Protein AF-A0A7Y7QLI0-F1 (afdb_monomer)

Structure (mmCIF, N/CA/C/O backbone):
data_AF-A0A7Y7QLI0-F1
#
_entry.id   AF-A0A7Y7QLI0-F1
#
loop_
_atom_site.group_PDB
_atom_site.id
_atom_site.type_symbol
_atom_site.label_atom_id
_atom_site.label_alt_id
_atom_site.label_comp_id
_atom_site.label_asym_id
_atom_site.label_entity_id
_atom_site.label_seq_id
_atom_site.pdbx_PDB_ins_code
_atom_site.Cartn_x
_atom_site.Cartn_y
_atom_site.Cartn_z
_atom_site.occupancy
_atom_site.B_iso_or_equiv
_atom_site.auth_seq_id
_atom_site.auth_comp_id
_atom_site.auth_asym_id
_atom_site.auth_atom_id
_atom_site.pdbx_PDB_model_num
ATOM 1 N N . MET A 1 1 ? 31.060 -2.139 -57.771 1.00 74.38 1 MET A N 1
ATOM 2 C CA . MET A 1 1 ? 31.605 -1.346 -56.642 1.00 74.38 1 MET A CA 1
ATOM 3 C C . MET A 1 1 ? 30.516 -0.550 -55.923 1.00 74.38 1 MET A C 1
ATOM 5 O O . MET A 1 1 ? 30.403 -0.702 -54.719 1.00 74.38 1 MET A O 1
ATOM 9 N N . LYS A 1 2 ? 29.666 0.209 -56.636 1.00 85.62 2 LYS A N 1
ATOM 10 C CA . LYS A 1 2 ? 28.551 0.977 -56.038 1.00 85.62 2 LYS A CA 1
ATOM 11 C C . LYS A 1 2 ? 27.530 0.130 -55.255 1.00 85.62 2 LYS A C 1
ATOM 13 O O . LYS A 1 2 ? 27.150 0.533 -54.166 1.00 85.62 2 LYS A O 1
ATOM 18 N N . GLU A 1 3 ? 27.148 -1.046 -55.757 1.00 90.31 3 GLU A N 1
ATOM 19 C CA . GLU A 1 3 ? 26.200 -1.935 -55.052 1.00 90.31 3 GLU A CA 1
ATOM 20 C C . GLU A 1 3 ? 26.761 -2.466 -53.722 1.00 90.31 3 GLU A C 1
ATOM 22 O O . GLU A 1 3 ? 26.103 -2.356 -52.696 1.00 90.31 3 GLU A O 1
ATOM 27 N N . LYS A 1 4 ? 28.042 -2.867 -53.686 1.00 88.12 4 LYS A N 1
ATOM 28 C CA . LYS A 1 4 ? 28.709 -3.283 -52.436 1.00 88.12 4 LYS A CA 1
ATOM 29 C C . LYS A 1 4 ? 28.721 -2.182 -51.365 1.00 88.12 4 LYS A C 1
ATOM 31 O O . LYS A 1 4 ? 28.641 -2.485 -50.183 1.00 88.12 4 LYS A O 1
ATOM 36 N N . ILE A 1 5 ? 28.825 -0.911 -51.763 1.00 90.00 5 ILE A N 1
ATOM 37 C CA . ILE A 1 5 ? 28.802 0.224 -50.826 1.00 90.00 5 ILE A CA 1
ATOM 38 C C . ILE A 1 5 ? 27.395 0.418 -50.238 1.00 90.00 5 ILE A C 1
ATOM 40 O O . ILE A 1 5 ? 27.273 0.698 -49.049 1.00 90.00 5 ILE A O 1
ATOM 44 N N . LYS A 1 6 ? 26.332 0.235 -51.035 1.00 90.75 6 LYS A N 1
ATOM 45 C CA . LYS A 1 6 ? 24.944 0.341 -50.552 1.00 90.75 6 LYS A CA 1
ATOM 46 C C . LYS A 1 6 ? 24.612 -0.725 -49.510 1.00 90.75 6 LYS A C 1
ATOM 48 O O . LYS A 1 6 ? 23.999 -0.395 -48.498 1.00 90.75 6 LYS A O 1
ATOM 53 N N . ASP A 1 7 ? 25.044 -1.964 -49.735 1.00 92.81 7 ASP A N 1
ATOM 54 C CA . ASP A 1 7 ? 24.805 -3.066 -48.796 1.00 92.81 7 ASP A CA 1
ATOM 55 C C . ASP A 1 7 ? 25.491 -2.809 -47.447 1.00 92.81 7 ASP A C 1
ATOM 57 O O . ASP A 1 7 ? 24.857 -2.918 -46.399 1.00 92.81 7 ASP A O 1
ATOM 61 N N . ILE A 1 8 ? 26.744 -2.335 -47.472 1.00 91.12 8 ILE A N 1
ATOM 62 C CA . ILE A 1 8 ? 27.485 -1.948 -46.260 1.00 91.12 8 ILE A CA 1
ATOM 63 C C . ILE A 1 8 ? 26.750 -0.838 -45.495 1.00 91.12 8 ILE A C 1
ATOM 65 O O . ILE A 1 8 ? 26.608 -0.918 -44.276 1.00 91.12 8 ILE A O 1
ATOM 69 N N . ILE A 1 9 ? 26.248 0.190 -46.190 1.00 90.25 9 ILE A N 1
ATOM 70 C CA . ILE A 1 9 ? 25.497 1.285 -45.555 1.00 90.25 9 ILE A CA 1
ATOM 71 C C . ILE A 1 9 ? 24.207 0.761 -44.906 1.00 90.25 9 ILE A C 1
ATOM 73 O O . ILE A 1 9 ? 23.898 1.135 -43.775 1.00 90.25 9 ILE A O 1
ATOM 77 N N . LYS A 1 10 ? 23.469 -0.126 -45.584 1.00 91.38 10 LYS A N 1
ATOM 78 C CA . LYS A 1 10 ? 22.225 -0.711 -45.064 1.00 91.38 10 LYS A CA 1
ATOM 79 C C . LYS A 1 10 ? 22.467 -1.539 -43.801 1.00 91.38 10 LYS A C 1
ATOM 81 O O . LYS A 1 10 ? 21.702 -1.426 -42.842 1.00 91.38 10 LYS A O 1
ATOM 86 N N . ASP A 1 11 ? 23.542 -2.320 -43.777 1.00 91.69 11 ASP A N 1
ATOM 87 C CA . ASP A 1 11 ? 23.924 -3.106 -42.604 1.00 91.69 11 ASP A CA 1
ATOM 88 C C . ASP A 1 11 ? 24.361 -2.218 -41.434 1.00 91.69 11 ASP A C 1
ATOM 90 O O . ASP A 1 11 ? 23.988 -2.490 -40.290 1.00 91.69 11 ASP A O 1
ATOM 94 N N . ILE A 1 12 ? 25.087 -1.126 -41.701 1.00 89.75 12 ILE A N 1
ATOM 95 C CA . ILE A 1 12 ? 25.462 -0.142 -40.674 1.00 89.75 12 ILE A CA 1
ATOM 96 C C . ILE A 1 12 ? 24.214 0.509 -40.067 1.00 89.75 12 ILE A C 1
ATOM 98 O O . ILE A 1 12 ? 24.097 0.550 -38.842 1.00 89.75 12 ILE A O 1
ATOM 102 N N . ILE A 1 13 ? 23.264 0.965 -40.891 1.00 88.75 13 ILE A N 1
ATOM 103 C CA . ILE A 1 13 ? 22.007 1.573 -40.419 1.00 88.75 13 ILE A CA 1
ATOM 104 C C . ILE A 1 13 ? 21.235 0.581 -39.545 1.00 88.75 13 ILE A C 1
ATOM 106 O O . ILE A 1 13 ? 20.900 0.897 -38.407 1.00 88.75 13 ILE A O 1
ATOM 110 N N . LYS A 1 14 ? 21.063 -0.662 -40.010 1.00 90.62 14 LYS A N 1
ATOM 111 C CA . LYS A 1 14 ? 20.384 -1.713 -39.241 1.00 90.62 14 LYS A CA 1
ATOM 112 C C . LYS A 1 14 ? 21.065 -1.984 -37.895 1.00 90.62 14 LYS A C 1
ATOM 114 O O . LYS A 1 14 ? 20.389 -2.202 -36.890 1.00 90.62 14 LYS A O 1
ATOM 119 N N . GLN A 1 15 ? 22.399 -1.982 -37.846 1.00 88.50 15 GLN A N 1
ATOM 120 C CA . GLN A 1 15 ? 23.136 -2.148 -36.590 1.00 88.50 15 GLN A CA 1
ATOM 121 C C . GLN A 1 15 ? 22.961 -0.957 -35.640 1.00 88.50 15 GLN A C 1
ATOM 123 O O . GLN A 1 15 ? 22.860 -1.166 -34.428 1.00 88.50 15 GLN A O 1
ATOM 128 N N . ILE A 1 16 ? 22.924 0.272 -36.166 1.00 87.12 16 ILE A N 1
ATOM 129 C CA . ILE A 1 16 ? 22.638 1.480 -35.383 1.00 87.12 16 ILE A CA 1
ATOM 130 C C . ILE A 1 16 ? 21.222 1.397 -34.808 1.00 87.12 16 ILE A C 1
ATOM 132 O O . ILE A 1 16 ? 21.069 1.538 -33.596 1.00 87.12 16 ILE A O 1
ATOM 136 N N . ASP A 1 17 ? 20.222 1.058 -35.623 1.00 87.94 17 ASP A N 1
ATOM 137 C CA . ASP A 1 17 ? 18.825 0.930 -35.193 1.00 87.94 17 ASP A CA 1
ATOM 138 C C . ASP A 1 17 ? 18.664 -0.098 -34.065 1.00 87.94 17 ASP A C 1
ATOM 140 O O . ASP A 1 17 ? 18.026 0.177 -33.048 1.00 87.94 17 ASP A O 1
ATOM 144 N N . ILE A 1 18 ? 19.316 -1.262 -34.178 1.00 91.44 18 ILE A N 1
ATOM 145 C CA . ILE A 1 18 ? 19.302 -2.291 -33.125 1.00 91.44 18 ILE A CA 1
ATOM 146 C C . ILE A 1 18 ? 19.940 -1.773 -31.829 1.00 91.44 18 ILE A C 1
ATOM 148 O O . ILE A 1 18 ? 19.439 -2.062 -30.740 1.00 91.44 18 ILE A O 1
ATOM 152 N N . LYS A 1 19 ? 21.050 -1.027 -31.909 1.00 91.25 19 LYS A N 1
ATOM 153 C CA . LYS A 1 19 ? 21.708 -0.456 -30.721 1.00 91.25 19 LYS A CA 1
ATOM 154 C C . LYS A 1 19 ? 20.836 0.608 -30.059 1.00 91.25 19 LYS A C 1
ATOM 156 O O . LYS A 1 19 ? 20.673 0.563 -28.842 1.00 91.25 19 LYS A O 1
ATOM 161 N N . VAL A 1 20 ? 20.250 1.511 -30.844 1.00 90.88 20 VAL A N 1
ATOM 162 C CA . VAL A 1 20 ? 19.329 2.547 -30.353 1.00 90.88 20 VAL A CA 1
ATOM 163 C C . VAL A 1 20 ? 18.118 1.902 -29.681 1.00 90.88 20 VAL A C 1
ATOM 165 O O . VAL A 1 20 ? 17.784 2.265 -28.555 1.00 90.88 20 VAL A O 1
ATOM 168 N N . PHE A 1 21 ? 17.526 0.877 -30.301 1.00 92.69 21 PHE A N 1
ATOM 169 C CA . PHE A 1 21 ? 16.418 0.125 -29.715 1.00 92.69 21 PHE A CA 1
ATOM 170 C C . PHE A 1 21 ? 16.803 -0.545 -28.389 1.00 92.69 21 PHE A C 1
ATOM 172 O O . PHE A 1 21 ? 16.078 -0.420 -27.405 1.00 92.69 21 PHE A O 1
ATOM 179 N N . LYS A 1 22 ? 17.966 -1.210 -28.322 1.00 92.31 22 LYS A N 1
ATOM 180 C CA . LYS A 1 22 ? 18.462 -1.832 -27.080 1.00 92.31 22 LYS A CA 1
ATOM 181 C C . LYS A 1 22 ? 18.659 -0.811 -25.960 1.00 92.31 22 LYS A C 1
ATOM 183 O O . LYS A 1 22 ? 18.270 -1.080 -24.829 1.00 92.31 22 LYS A O 1
ATOM 188 N N . ILE A 1 23 ? 19.240 0.348 -26.267 1.00 93.56 23 ILE A N 1
ATOM 189 C CA . ILE A 1 23 ? 19.440 1.427 -25.291 1.00 93.56 23 ILE A CA 1
ATOM 190 C C . ILE A 1 23 ? 18.085 1.959 -24.804 1.00 93.56 23 ILE A C 1
ATOM 192 O O . ILE A 1 23 ? 17.878 2.080 -23.598 1.00 93.56 23 ILE A O 1
ATOM 196 N N . GLY A 1 24 ? 17.142 2.207 -25.719 1.00 92.69 24 GLY A N 1
ATOM 197 C CA . GLY A 1 24 ? 15.778 2.617 -25.379 1.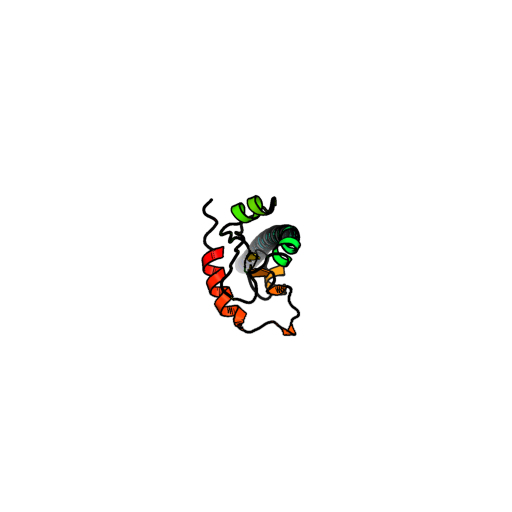00 92.69 24 GLY A CA 1
ATOM 198 C C . GLY A 1 24 ? 15.071 1.608 -24.471 1.00 92.69 24 GLY A C 1
ATOM 199 O O . GLY A 1 24 ? 14.513 1.982 -23.441 1.00 92.69 24 GLY A O 1
ATOM 200 N N . PHE A 1 25 ? 15.164 0.319 -24.799 1.00 94.31 25 PHE A N 1
ATOM 201 C CA . PHE A 1 25 ? 14.595 -0.760 -23.995 1.00 94.31 25 PHE A CA 1
ATOM 202 C C . PHE A 1 25 ? 15.201 -0.828 -22.586 1.00 94.31 25 PHE A C 1
ATOM 204 O O . PHE A 1 25 ? 14.464 -0.919 -21.608 1.00 94.31 25 PHE A O 1
ATOM 211 N N . LEU A 1 26 ? 16.530 -0.735 -22.460 1.00 95.19 26 LEU A N 1
ATOM 212 C CA . LEU A 1 26 ? 17.205 -0.743 -21.158 1.00 95.19 26 LEU A CA 1
ATOM 213 C C . LEU A 1 26 ? 16.816 0.463 -20.295 1.00 95.19 26 LEU A C 1
ATOM 215 O O . LEU A 1 26 ? 16.620 0.303 -19.092 1.00 95.19 26 LEU A O 1
ATOM 219 N N . MET A 1 27 ? 16.659 1.649 -20.892 1.00 94.69 27 MET A N 1
ATOM 220 C CA . MET A 1 27 ? 16.173 2.829 -20.170 1.00 94.69 27 MET A CA 1
ATOM 221 C C . MET A 1 27 ? 14.745 2.629 -19.650 1.00 94.69 27 MET A C 1
ATOM 223 O O . MET A 1 27 ? 14.482 2.895 -18.478 1.00 94.69 27 MET A O 1
ATOM 227 N N . LEU A 1 28 ? 13.836 2.112 -20.484 1.00 94.12 28 LEU A N 1
ATOM 228 C CA . LEU A 1 28 ? 12.462 1.806 -20.071 1.00 94.12 28 LEU A CA 1
ATOM 229 C C . LEU A 1 28 ? 12.420 0.764 -18.948 1.00 94.12 28 LEU A C 1
ATOM 231 O O . LEU A 1 28 ? 11.694 0.943 -17.971 1.00 94.12 28 LEU A O 1
ATOM 235 N N . LEU A 1 29 ? 13.234 -0.289 -19.053 1.00 94.12 29 LEU A N 1
ATOM 236 C CA . LEU A 1 29 ? 13.358 -1.306 -18.012 1.00 94.12 29 LEU A CA 1
ATOM 237 C C . LEU A 1 29 ? 13.899 -0.711 -16.703 1.00 94.12 29 LEU A C 1
ATOM 239 O O . LEU A 1 29 ? 13.373 -1.007 -15.634 1.00 94.12 29 LEU A O 1
ATOM 243 N N . GLY A 1 30 ? 14.906 0.162 -16.776 1.00 92.75 30 GLY A N 1
ATOM 244 C CA . GLY A 1 30 ? 15.445 0.865 -15.610 1.00 92.75 30 GLY A CA 1
ATOM 245 C C . GLY A 1 30 ? 14.398 1.739 -14.917 1.00 92.75 30 GLY A C 1
ATOM 246 O O . GLY A 1 30 ? 14.243 1.665 -13.699 1.00 92.75 30 GLY A O 1
ATOM 247 N N . LEU A 1 31 ? 13.621 2.510 -15.685 1.00 94.56 31 LEU A N 1
ATOM 248 C CA . LEU A 1 31 ? 12.508 3.306 -15.154 1.00 94.56 31 LEU A CA 1
ATOM 249 C C . LEU A 1 31 ? 11.434 2.430 -14.500 1.00 94.56 31 LEU A C 1
ATOM 251 O O . LEU A 1 31 ? 10.915 2.783 -13.441 1.00 94.56 31 LEU A O 1
ATOM 255 N N . PHE A 1 32 ? 11.123 1.279 -15.099 1.00 94.12 32 PHE A N 1
ATOM 256 C CA . PHE A 1 32 ? 10.184 0.315 -14.532 1.00 94.12 32 PHE A CA 1
ATOM 257 C C . PHE A 1 32 ? 10.679 -0.241 -13.190 1.00 94.12 32 PHE A C 1
ATOM 259 O O . PHE A 1 32 ? 9.933 -0.214 -12.214 1.00 94.12 32 PHE A O 1
ATOM 266 N N . ILE A 1 33 ? 11.946 -0.664 -13.106 1.00 93.50 33 ILE A N 1
ATOM 267 C CA . ILE A 1 33 ? 12.553 -1.167 -11.862 1.00 93.50 33 ILE A CA 1
ATOM 268 C C . ILE A 1 33 ? 12.552 -0.088 -10.775 1.00 93.50 33 ILE A C 1
ATOM 270 O O . ILE A 1 33 ? 12.220 -0.378 -9.626 1.00 93.50 33 ILE A O 1
ATOM 274 N N . LEU A 1 34 ? 12.890 1.160 -11.116 1.00 93.75 34 LEU A N 1
ATOM 275 C CA . LEU A 1 34 ? 12.870 2.274 -10.164 1.00 93.75 34 LEU A CA 1
ATOM 276 C C . LEU A 1 34 ? 11.456 2.552 -9.644 1.00 93.75 34 LEU A C 1
ATOM 278 O O . LEU A 1 34 ? 11.266 2.720 -8.438 1.00 93.75 34 LEU A O 1
ATOM 282 N N . ARG A 1 35 ? 10.460 2.560 -10.538 1.00 93.12 35 ARG A N 1
ATOM 283 C CA . ARG A 1 35 ? 9.050 2.729 -10.171 1.00 93.12 35 ARG A CA 1
ATOM 284 C C . ARG A 1 35 ? 8.588 1.621 -9.228 1.00 93.12 35 ARG A C 1
ATOM 286 O O . ARG A 1 35 ? 7.986 1.925 -8.203 1.00 93.12 35 ARG A O 1
ATOM 293 N N . GLU A 1 36 ? 8.893 0.370 -9.555 1.00 95.25 36 GLU A N 1
ATOM 294 C CA . GLU A 1 36 ? 8.530 -0.780 -8.727 1.00 95.25 36 GLU A CA 1
ATOM 295 C C . GLU A 1 36 ? 9.222 -0.734 -7.359 1.00 95.25 36 GLU A C 1
ATOM 297 O O . GLU A 1 36 ? 8.574 -0.909 -6.332 1.00 95.25 36 GLU A O 1
ATOM 302 N N . SER A 1 37 ? 10.517 -0.406 -7.320 1.00 94.31 37 SER A N 1
ATOM 303 C CA . SER A 1 37 ? 11.271 -0.273 -6.065 1.00 94.31 37 SER A CA 1
ATOM 304 C C . SER A 1 37 ? 10.658 0.785 -5.142 1.00 94.31 37 SER A C 1
ATOM 306 O O . SER A 1 37 ? 10.551 0.57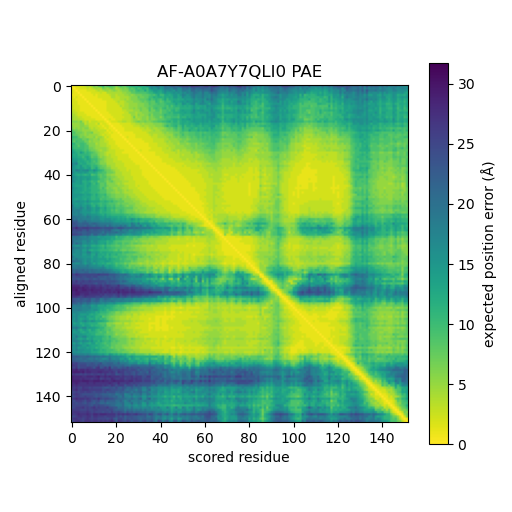5 -3.933 1.00 94.31 37 SER A O 1
ATOM 308 N N . TYR A 1 38 ? 10.218 1.913 -5.708 1.00 93.81 38 TYR A N 1
ATOM 309 C CA . TYR A 1 38 ? 9.532 2.954 -4.948 1.00 93.81 38 TYR A CA 1
ATOM 310 C C . TYR A 1 38 ? 8.137 2.511 -4.483 1.00 93.81 38 TYR A C 1
ATOM 312 O O . TYR A 1 38 ? 7.766 2.787 -3.344 1.00 93.81 38 TYR A O 1
ATOM 320 N N . GLY A 1 39 ? 7.396 1.771 -5.314 1.00 92.81 39 GLY A N 1
ATOM 321 C CA . GLY A 1 39 ? 6.128 1.146 -4.926 1.00 92.81 39 GLY A CA 1
ATOM 322 C C . GLY A 1 39 ? 6.290 0.200 -3.735 1.00 92.81 39 GLY A C 1
ATOM 323 O O . GLY A 1 39 ? 5.559 0.310 -2.755 1.00 92.81 39 GLY A O 1
ATOM 324 N N . ILE A 1 40 ? 7.311 -0.664 -3.761 1.00 94.69 40 ILE A N 1
ATOM 325 C CA . ILE A 1 40 ? 7.614 -1.597 -2.663 1.00 94.69 40 ILE A CA 1
ATOM 326 C C . ILE A 1 40 ? 7.921 -0.836 -1.370 1.00 94.69 40 ILE A C 1
ATOM 328 O O . ILE A 1 40 ? 7.494 -1.255 -0.296 1.00 94.69 40 ILE A O 1
ATOM 332 N N . TYR A 1 41 ? 8.664 0.270 -1.455 1.00 94.31 41 TYR A N 1
ATOM 333 C CA . TYR A 1 41 ? 8.950 1.118 -0.297 1.00 94.31 41 TYR A CA 1
ATOM 334 C C . TYR A 1 41 ? 7.668 1.695 0.323 1.00 94.31 41 TYR A C 1
ATOM 336 O O . TYR A 1 41 ? 7.495 1.623 1.539 1.00 94.31 41 TYR A O 1
ATOM 344 N N . ILE A 1 42 ? 6.758 2.217 -0.506 1.00 91.38 42 ILE A N 1
ATOM 345 C CA . ILE A 1 42 ? 5.471 2.757 -0.048 1.00 91.38 42 ILE A CA 1
ATOM 346 C C . ILE A 1 42 ? 4.635 1.666 0.628 1.00 91.38 42 ILE A C 1
ATOM 348 O O . ILE A 1 42 ? 4.123 1.876 1.725 1.00 91.38 42 ILE A O 1
ATOM 352 N N . ASP A 1 43 ? 4.535 0.488 0.013 1.00 92.12 43 ASP A N 1
ATOM 353 C CA . ASP A 1 43 ? 3.734 -0.611 0.556 1.00 92.12 43 ASP A CA 1
ATOM 354 C C . ASP A 1 43 ? 4.290 -1.117 1.889 1.00 92.12 43 ASP A C 1
ATOM 356 O O . ASP A 1 43 ? 3.529 -1.277 2.841 1.00 92.12 43 ASP A O 1
ATOM 360 N N . LYS A 1 44 ? 5.615 -1.293 2.003 1.00 93.75 44 LYS A N 1
ATOM 361 C CA . LYS A 1 44 ? 6.268 -1.652 3.275 1.00 93.75 44 LYS A CA 1
ATOM 362 C C . LYS A 1 44 ? 5.938 -0.655 4.378 1.00 93.75 44 LYS A C 1
ATOM 364 O O . LYS A 1 44 ? 5.565 -1.059 5.473 1.00 93.75 44 LYS A O 1
ATOM 369 N N . TYR A 1 45 ? 6.019 0.636 4.074 1.00 93.19 45 TYR A N 1
ATOM 370 C CA . TYR A 1 45 ? 5.676 1.678 5.030 1.00 93.19 45 TYR A CA 1
ATOM 371 C C . TYR A 1 45 ? 4.197 1.630 5.453 1.00 93.19 45 TYR A C 1
ATOM 373 O O . TYR A 1 45 ? 3.886 1.803 6.633 1.00 93.19 45 TYR A O 1
ATOM 381 N N . ASN A 1 46 ? 3.280 1.369 4.515 1.00 89.69 46 ASN A N 1
ATOM 382 C CA . ASN A 1 46 ? 1.856 1.221 4.825 1.00 89.69 46 ASN A CA 1
ATOM 383 C C . ASN A 1 46 ? 1.603 0.003 5.729 1.00 89.69 46 ASN A C 1
ATOM 385 O O . ASN A 1 46 ? 0.822 0.098 6.677 1.00 89.69 46 ASN A O 1
ATOM 389 N N . PHE A 1 47 ? 2.306 -1.112 5.501 1.00 91.69 47 PHE A N 1
ATOM 390 C CA . PHE A 1 47 ? 2.272 -2.265 6.405 1.00 91.69 47 PHE A CA 1
ATOM 391 C C . PHE A 1 47 ? 2.817 -1.920 7.798 1.00 91.69 47 PHE A C 1
ATOM 393 O O . PHE A 1 47 ? 2.182 -2.255 8.791 1.00 91.69 47 PHE A O 1
ATOM 400 N N . GLU A 1 48 ? 3.925 -1.182 7.904 1.00 92.7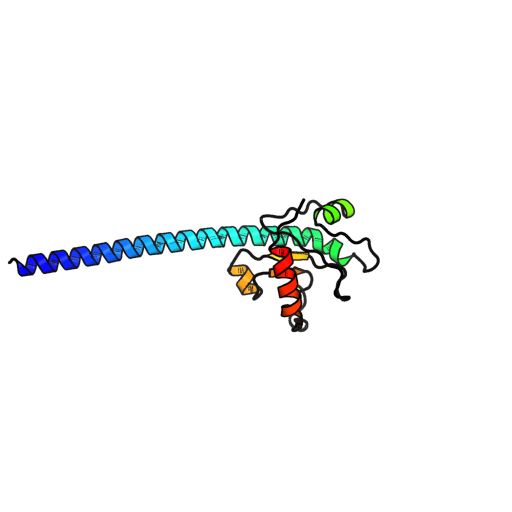5 48 GLU A N 1
ATOM 401 C CA . GLU A 1 48 ? 4.447 -0.721 9.201 1.00 92.75 48 GLU A CA 1
ATOM 402 C C . GLU A 1 48 ? 3.450 0.167 9.961 1.00 92.75 48 GLU A C 1
ATOM 404 O O . GLU A 1 48 ? 3.362 0.102 11.187 1.00 92.75 48 GLU A O 1
ATOM 409 N N . GLN A 1 49 ? 2.690 1.010 9.257 1.00 90.94 49 GLN A N 1
ATOM 410 C CA . GLN A 1 49 ? 1.627 1.800 9.878 1.00 90.94 49 GLN A CA 1
ATOM 411 C C . GLN A 1 49 ? 0.456 0.934 10.343 1.00 90.94 49 GLN A C 1
ATOM 413 O O . GLN A 1 49 ? -0.075 1.162 11.430 1.00 90.94 49 GLN A O 1
ATOM 418 N N . LEU A 1 50 ? 0.071 -0.060 9.542 1.00 89.31 50 LEU A N 1
ATOM 419 C CA . LEU A 1 50 ? -0.958 -1.022 9.910 1.00 89.31 50 LEU A CA 1
ATOM 420 C C . LEU A 1 50 ? -0.576 -1.787 11.183 1.00 89.31 50 LEU A C 1
ATOM 422 O O . LEU A 1 50 ? -1.421 -1.924 12.060 1.00 89.31 50 LEU A O 1
ATOM 426 N N . GLU A 1 51 ? 0.672 -2.237 11.327 1.00 92.00 51 GLU A N 1
ATOM 427 C CA . GLU A 1 51 ? 1.120 -2.952 12.534 1.00 92.00 51 GLU A CA 1
ATOM 428 C C . GLU A 1 51 ? 0.936 -2.124 13.817 1.00 92.00 51 GLU A C 1
ATOM 430 O O . GLU A 1 51 ? 0.645 -2.678 14.874 1.00 92.00 51 GLU A O 1
ATOM 435 N N . LYS A 1 52 ? 1.015 -0.789 13.736 1.00 90.50 52 LYS A N 1
ATOM 436 C CA . LYS A 1 52 ? 0.690 0.097 14.871 1.00 90.50 52 LYS A CA 1
ATOM 437 C C . LYS A 1 52 ? -0.810 0.142 15.160 1.00 90.50 52 LYS A C 1
ATOM 439 O O . LYS A 1 52 ? -1.210 0.262 16.313 1.00 90.50 52 LYS A O 1
ATOM 444 N N . ALA A 1 53 ? -1.635 0.072 14.117 1.00 88.19 53 ALA A N 1
ATOM 445 C CA . ALA A 1 53 ? -3.088 0.130 14.227 1.00 88.19 53 ALA A CA 1
ATOM 446 C C . ALA A 1 53 ? -3.700 -1.193 14.709 1.00 88.19 53 ALA A C 1
ATOM 448 O O . ALA A 1 53 ? -4.691 -1.168 15.436 1.00 88.19 53 ALA A O 1
ATOM 44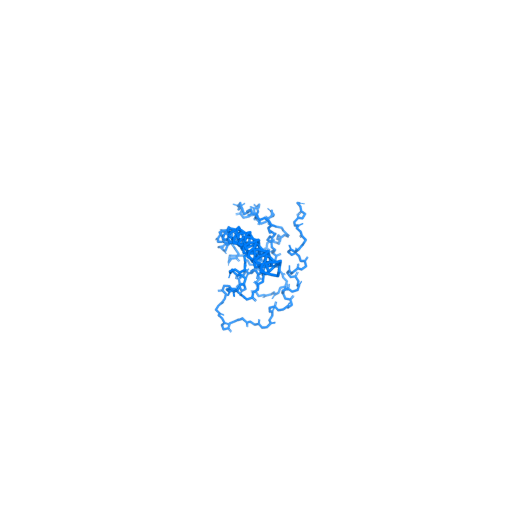9 N N . LYS A 1 54 ? -3.125 -2.339 14.315 1.00 89.25 54 LYS A N 1
ATOM 450 C CA . LYS A 1 54 ? -3.677 -3.684 14.553 1.00 89.25 54 LYS A CA 1
ATOM 451 C C . LYS A 1 54 ? -4.128 -3.929 15.998 1.00 89.25 54 LYS A C 1
ATOM 453 O O . LYS A 1 54 ? -5.305 -4.241 16.166 1.00 89.25 54 LYS A O 1
ATOM 458 N N . PRO A 1 55 ? -3.293 -3.714 17.038 1.00 90.50 55 PRO A N 1
ATOM 459 C CA . PRO A 1 55 ? -3.700 -3.997 18.415 1.00 90.50 55 PRO A CA 1
ATOM 460 C C . PRO A 1 55 ? -4.919 -3.182 18.854 1.00 90.50 55 PRO A C 1
ATOM 462 O O . PRO A 1 55 ? -5.728 -3.652 19.641 1.00 90.50 55 PRO A O 1
ATOM 465 N N . ILE A 1 56 ? -5.071 -1.964 18.331 1.00 88.81 56 ILE A N 1
ATOM 466 C CA . ILE A 1 56 ? -6.205 -1.092 18.642 1.00 88.81 56 ILE A CA 1
ATOM 467 C C . ILE A 1 56 ? -7.445 -1.606 17.919 1.00 88.81 56 ILE A C 1
ATOM 469 O O . ILE A 1 56 ? -8.472 -1.825 18.551 1.00 88.81 56 ILE A O 1
ATOM 473 N N . LEU A 1 57 ? -7.334 -1.868 16.614 1.00 84.38 57 LEU A N 1
ATOM 474 C CA . LEU A 1 57 ? -8.431 -2.381 15.788 1.00 84.38 57 LEU A CA 1
ATOM 475 C C . LEU A 1 57 ? -9.008 -3.699 16.324 1.00 84.38 57 LEU A C 1
ATOM 477 O O . LEU A 1 57 ? -10.207 -3.923 16.202 1.00 84.38 57 LEU A O 1
ATOM 481 N N . GLU A 1 58 ? -8.177 -4.541 16.942 1.00 85.06 58 GLU A N 1
ATOM 482 C CA . GLU A 1 58 ? -8.591 -5.793 17.589 1.00 85.06 58 GLU A CA 1
ATOM 483 C C . GLU A 1 58 ? -9.347 -5.580 18.910 1.00 85.06 58 GLU A C 1
ATOM 485 O O . GLU A 1 58 ? -10.136 -6.434 19.310 1.00 85.06 58 GLU A O 1
ATOM 490 N N . THR A 1 59 ? -9.118 -4.453 19.590 1.00 8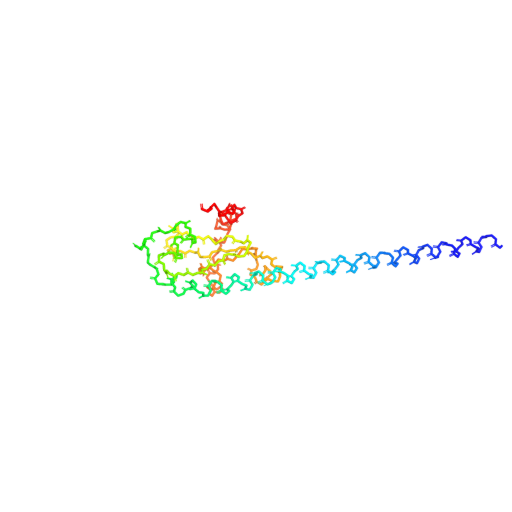5.25 59 THR A N 1
ATOM 491 C CA . THR A 1 59 ? -9.786 -4.118 20.861 1.00 85.25 59 THR A CA 1
ATOM 492 C C . THR A 1 59 ? -11.094 -3.363 20.685 1.00 85.25 59 THR A C 1
ATOM 494 O O . THR A 1 59 ? -11.912 -3.366 21.605 1.00 85.25 59 THR A O 1
ATOM 497 N N . ILE A 1 60 ? -11.288 -2.731 19.525 1.00 81.56 60 ILE A N 1
ATOM 498 C CA . ILE A 1 60 ? -12.467 -1.917 19.266 1.00 81.56 60 ILE A CA 1
ATOM 499 C C . ILE A 1 60 ? -13.709 -2.804 19.141 1.00 81.56 60 ILE A C 1
ATOM 501 O O . ILE A 1 60 ? -13.719 -3.804 18.421 1.00 81.56 60 ILE A O 1
ATOM 505 N N . ARG A 1 61 ? -14.777 -2.403 19.824 1.00 78.19 61 ARG A N 1
ATOM 506 C CA . ARG A 1 61 ? -16.097 -3.033 19.798 1.00 78.19 61 ARG A CA 1
ATOM 507 C C . ARG A 1 61 ? -17.057 -2.260 18.904 1.00 78.19 61 ARG A C 1
ATOM 509 O O . ARG A 1 61 ? -16.829 -1.106 18.556 1.00 78.19 61 ARG A O 1
ATOM 516 N N . GLU A 1 62 ? -18.165 -2.898 18.539 1.00 71.69 62 GLU A N 1
ATOM 517 C CA . GLU A 1 62 ? -19.208 -2.257 17.726 1.00 71.69 62 GLU A CA 1
ATOM 518 C C . GLU A 1 62 ? -19.857 -1.052 18.428 1.00 71.69 62 GLU A C 1
ATOM 520 O O . GLU A 1 62 ? -20.314 -0.128 17.755 1.00 71.69 62 GLU A O 1
ATOM 525 N N . GLU A 1 63 ? -19.868 -1.059 19.765 1.00 73.69 63 GLU A N 1
ATOM 526 C CA . GLU A 1 63 ? -20.390 0.013 20.620 1.00 73.69 63 GLU A CA 1
ATOM 527 C C . GLU A 1 63 ? -19.441 1.210 20.817 1.00 73.69 63 GLU A C 1
ATOM 529 O O . GLU A 1 63 ? -19.878 2.237 21.339 1.00 73.69 63 GLU A O 1
ATOM 534 N N . ASP A 1 64 ? -18.172 1.104 20.407 1.00 71.31 64 ASP A N 1
ATOM 535 C CA . ASP A 1 64 ? -17.184 2.171 20.594 1.00 71.31 64 ASP A CA 1
ATOM 536 C C . ASP A 1 64 ? -17.408 3.353 19.631 1.00 71.31 64 ASP A C 1
ATOM 538 O O . ASP A 1 64 ? -18.002 3.223 18.554 1.00 71.31 64 ASP A O 1
ATOM 542 N N . GLU A 1 65 ? -16.904 4.529 20.024 1.00 67.38 65 GLU A N 1
ATOM 543 C CA . GLU A 1 65 ? -17.061 5.783 19.282 1.00 67.38 65 GLU A CA 1
ATOM 544 C C . GLU A 1 65 ? -16.586 5.658 17.827 1.00 67.38 65 GLU A C 1
ATOM 546 O O . GLU A 1 65 ? -15.483 5.189 17.532 1.00 67.38 65 GLU A O 1
ATOM 551 N N . ARG A 1 66 ? -17.446 6.097 16.902 1.00 66.88 66 ARG A N 1
ATOM 552 C CA . ARG A 1 66 ? -17.150 6.091 15.470 1.00 66.88 66 ARG A CA 1
ATOM 553 C C . ARG A 1 66 ? -16.204 7.222 15.119 1.00 66.88 66 ARG A C 1
ATOM 555 O O . ARG A 1 66 ? -16.510 8.381 15.367 1.00 66.88 66 ARG A O 1
ATOM 562 N N . PHE A 1 67 ? -15.115 6.873 14.450 1.00 70.50 67 PHE A N 1
ATOM 563 C CA . PHE A 1 67 ? -14.236 7.819 13.776 1.00 70.50 67 PHE A CA 1
ATOM 564 C C . PHE A 1 67 ? -14.371 7.671 12.258 1.00 70.50 67 PHE A C 1
ATOM 566 O O . PHE A 1 67 ? -14.493 6.567 11.724 1.00 70.50 67 PHE A O 1
ATOM 573 N N . PHE A 1 68 ? -14.341 8.797 11.556 1.00 67.62 68 PHE A N 1
ATOM 574 C CA . PHE A 1 68 ? -14.543 8.903 10.110 1.00 67.62 68 PHE A CA 1
ATOM 575 C C . PHE A 1 68 ? -13.256 9.253 9.360 1.00 67.62 68 PHE A C 1
ATOM 577 O O . PHE A 1 68 ? -13.243 9.307 8.129 1.00 67.62 68 PHE A O 1
ATOM 584 N N . SER A 1 69 ? -12.159 9.478 10.087 1.00 73.12 69 SER A N 1
ATOM 585 C CA . SER A 1 69 ? -10.858 9.800 9.511 1.00 73.12 69 SER A CA 1
ATOM 586 C C . SER A 1 69 ? -9.705 9.177 10.294 1.00 73.12 69 SER A C 1
ATOM 588 O O . SER A 1 69 ? -9.798 8.898 11.491 1.00 73.12 69 SER A O 1
ATOM 590 N N . LEU A 1 70 ? -8.562 9.022 9.622 1.00 78.31 70 LEU A N 1
ATOM 591 C CA . LEU A 1 70 ? -7.306 8.657 10.278 1.00 78.31 70 LEU A CA 1
ATOM 592 C C . LEU A 1 70 ? -6.898 9.682 11.348 1.00 78.31 70 LEU A C 1
ATOM 594 O O . LEU A 1 70 ? -6.291 9.322 12.350 1.00 78.31 70 LEU A O 1
ATOM 598 N N . ASN A 1 71 ? -7.211 10.963 11.133 1.00 80.38 71 ASN A N 1
ATOM 599 C CA . ASN A 1 71 ? -6.893 12.024 12.082 1.00 80.38 71 ASN A CA 1
ATOM 600 C C . ASN A 1 71 ? -7.666 11.839 13.395 1.00 80.38 71 ASN A C 1
ATOM 602 O O . ASN A 1 71 ? -7.085 11.938 14.470 1.00 80.38 71 ASN A O 1
ATOM 606 N N . GLU A 1 72 ? -8.958 11.521 13.310 1.00 80.00 72 GLU A N 1
ATOM 607 C CA . GLU A 1 72 ? -9.770 11.173 14.479 1.00 80.00 72 GLU A CA 1
ATOM 608 C C . GLU A 1 72 ? -9.248 9.913 15.165 1.00 80.00 72 GLU A C 1
ATOM 610 O O . GLU A 1 72 ? -9.023 9.943 16.371 1.00 80.00 72 GLU A O 1
ATOM 615 N N . PHE A 1 73 ? -8.941 8.856 14.405 1.00 83.56 73 PHE A N 1
ATOM 616 C CA . PHE A 1 73 ? -8.324 7.645 14.954 1.00 83.56 73 PHE A CA 1
ATOM 617 C C . PHE A 1 73 ? -7.026 7.955 15.720 1.00 83.56 73 PHE A C 1
ATOM 619 O O . PHE A 1 73 ? -6.850 7.542 16.865 1.00 83.56 73 PHE A O 1
ATOM 626 N N . ASN A 1 74 ? -6.130 8.737 15.114 1.00 86.50 74 ASN A N 1
ATOM 627 C CA . ASN A 1 74 ? -4.879 9.159 15.738 1.00 86.50 74 ASN A CA 1
ATOM 628 C C . ASN A 1 74 ? -5.113 9.973 17.016 1.00 86.50 74 ASN A C 1
ATOM 630 O O . ASN A 1 74 ? -4.392 9.777 17.990 1.00 86.50 74 ASN A O 1
ATOM 634 N N . LYS A 1 75 ? -6.117 10.857 17.043 1.00 87.06 75 LYS A N 1
ATOM 635 C CA . LYS A 1 75 ? -6.457 11.649 18.233 1.00 87.06 75 LYS A CA 1
ATOM 636 C C . LYS A 1 75 ? -7.037 10.785 19.353 1.00 87.06 75 LYS A C 1
ATOM 638 O O . LYS A 1 75 ? -6.567 10.889 20.480 1.00 87.06 75 LYS A O 1
ATOM 643 N N . ILE A 1 76 ? -8.018 9.937 19.043 1.00 86.62 76 ILE A N 1
ATOM 644 C CA . ILE A 1 76 ? -8.732 9.103 20.023 1.00 86.62 76 ILE A CA 1
ATOM 645 C C . ILE A 1 76 ? -7.775 8.101 20.673 1.00 86.62 76 ILE A C 1
ATOM 647 O O . ILE A 1 76 ? -7.742 7.972 21.894 1.00 86.62 76 ILE A O 1
ATOM 651 N N . TYR A 1 77 ? -6.950 7.432 19.866 1.00 87.50 77 TYR A N 1
ATOM 652 C CA . TYR A 1 77 ? -6.068 6.363 20.340 1.00 87.50 77 TYR A CA 1
ATOM 653 C C . TYR A 1 77 ? -4.613 6.805 20.533 1.00 87.50 77 TYR A C 1
ATOM 655 O O . TYR A 1 77 ? -3.727 5.961 20.694 1.00 87.50 77 TYR A O 1
ATOM 663 N N . ASN A 1 78 ? -4.358 8.119 20.508 1.00 89.44 78 ASN A N 1
ATOM 664 C CA . ASN A 1 78 ? -3.032 8.726 20.640 1.00 89.44 78 ASN A CA 1
ATOM 665 C C . ASN A 1 78 ? -1.974 8.060 19.733 1.00 89.44 78 ASN A C 1
ATOM 667 O O . ASN A 1 78 ? -0.881 7.692 20.168 1.00 89.44 78 ASN A O 1
ATOM 671 N N . GLN A 1 79 ? -2.335 7.858 18.466 1.00 88.50 79 GLN A N 1
ATOM 672 C CA . GLN A 1 79 ? -1.471 7.281 17.442 1.00 88.50 79 GLN A CA 1
ATOM 673 C C . GLN A 1 79 ? -0.878 8.359 16.537 1.00 88.50 79 GLN A C 1
ATOM 675 O O . GLN A 1 79 ? -1.359 9.485 16.446 1.00 88.50 79 GLN A O 1
ATOM 680 N N . ASN A 1 80 ? 0.195 7.996 15.839 1.00 89.50 80 ASN A N 1
ATOM 681 C CA . ASN A 1 80 ? 0.861 8.861 14.867 1.00 89.50 80 ASN A CA 1
ATOM 682 C C . ASN A 1 80 ? 1.016 8.137 13.530 1.00 89.50 80 ASN A C 1
ATOM 684 O O . ASN A 1 80 ? 2.110 8.055 12.962 1.00 89.50 80 ASN A O 1
ATOM 688 N N . ILE A 1 81 ? -0.079 7.538 13.066 1.00 86.00 81 ILE A N 1
ATOM 689 C CA . ILE A 1 81 ? -0.114 6.881 11.770 1.00 86.00 81 ILE A CA 1
ATOM 690 C C . ILE A 1 81 ? -0.160 7.961 10.701 1.00 86.00 81 ILE A C 1
ATOM 692 O O . ILE A 1 81 ? -1.060 8.802 10.688 1.00 86.00 81 ILE A O 1
ATOM 696 N N . LYS A 1 82 ? 0.814 7.935 9.797 1.00 84.00 82 LYS A N 1
ATOM 697 C CA . LYS A 1 82 ? 0.888 8.883 8.688 1.00 84.00 82 LYS A CA 1
ATOM 698 C C . LYS A 1 82 ? 0.778 8.125 7.375 1.00 84.00 82 LYS A C 1
ATOM 700 O O . LYS A 1 82 ? 1.416 7.089 7.236 1.00 84.00 82 LYS A O 1
ATOM 705 N N . PRO A 1 83 ? -0.033 8.582 6.421 1.00 73.75 83 PRO A N 1
ATOM 706 C CA . PRO A 1 83 ? -0.041 8.007 5.089 1.00 73.75 83 PRO A CA 1
ATOM 707 C C . PRO A 1 83 ? 1.181 8.458 4.280 1.00 73.75 83 PRO A C 1
ATOM 709 O O . PRO A 1 83 ? 1.618 9.603 4.394 1.00 73.75 83 PRO A O 1
ATOM 712 N N . ILE A 1 84 ? 1.687 7.591 3.400 1.00 76.00 84 ILE A N 1
ATOM 713 C CA . ILE A 1 84 ? 2.527 8.006 2.268 1.00 76.00 84 ILE A CA 1
ATOM 714 C C . ILE A 1 84 ? 1.734 7.724 0.998 1.00 76.00 84 ILE A C 1
ATOM 716 O O . ILE A 1 84 ? 1.460 6.569 0.686 1.00 76.00 84 ILE A O 1
ATOM 720 N N . LYS A 1 85 ? 1.370 8.793 0.275 1.00 65.44 85 LYS A N 1
ATOM 721 C CA . LYS A 1 85 ? 0.564 8.804 -0.965 1.00 65.44 85 LYS A CA 1
ATOM 722 C C . LYS A 1 85 ? -0.866 8.243 -0.887 1.00 65.44 85 LYS A C 1
ATOM 724 O O . LYS A 1 85 ? -1.708 8.723 -1.636 1.00 65.44 85 LYS A O 1
ATOM 729 N N . ASN A 1 86 ? -1.142 7.273 -0.020 1.00 60.34 86 ASN A N 1
ATOM 730 C CA . ASN A 1 86 ? -2.418 6.562 0.069 1.00 60.34 86 ASN A CA 1
ATOM 731 C C . ASN A 1 86 ? -3.253 7.033 1.253 1.00 60.34 86 ASN A C 1
ATOM 733 O O . ASN A 1 86 ? -2.704 7.307 2.307 1.00 60.34 86 ASN A O 1
ATOM 737 N N . CYS A 1 87 ? -4.575 7.040 1.127 1.00 65.81 87 CYS A N 1
ATOM 738 C CA . CYS A 1 87 ? -5.456 7.232 2.275 1.00 65.81 87 CYS A CA 1
ATOM 739 C C . CYS A 1 87 ? -5.793 5.903 2.943 1.00 65.81 87 CYS A C 1
ATOM 741 O O . CYS A 1 87 ? -5.976 4.891 2.262 1.00 65.81 87 CYS A O 1
ATOM 743 N N . TYR A 1 88 ? -5.887 5.929 4.273 1.00 66.69 88 TYR A N 1
ATOM 744 C CA . TYR A 1 88 ? -6.413 4.808 5.037 1.00 66.69 88 TYR A CA 1
ATOM 745 C C . TYR A 1 88 ? -7.926 4.944 5.154 1.00 66.69 88 TYR A C 1
ATOM 747 O O . TYR A 1 88 ? -8.421 5.977 5.606 1.00 66.69 88 TYR A O 1
ATOM 755 N N . TYR A 1 89 ? -8.654 3.915 4.740 1.00 63.31 89 TYR A N 1
ATOM 756 C CA . TYR A 1 89 ? -10.097 3.842 4.945 1.00 63.31 89 TYR A CA 1
ATOM 757 C C . TYR A 1 89 ? -10.424 3.080 6.22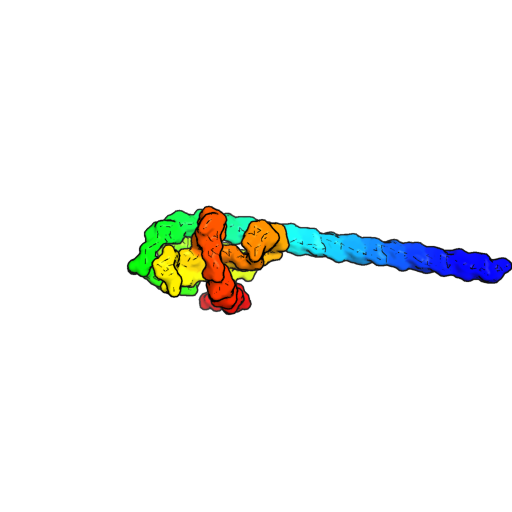7 1.00 63.31 89 TYR A C 1
ATOM 759 O O . TYR A 1 89 ? -9.683 2.156 6.553 1.00 63.31 89 TYR A O 1
ATOM 767 N N . LEU A 1 90 ? -11.510 3.475 6.909 1.00 63.53 90 LEU A N 1
ATOM 768 C CA . LEU A 1 90 ? -12.063 2.890 8.137 1.00 63.53 90 LEU A CA 1
ATOM 769 C C . LEU A 1 90 ? -13.605 2.862 8.018 1.00 63.53 90 LEU A C 1
ATOM 771 O O . LEU A 1 90 ? -14.210 3.898 7.753 1.00 63.53 90 LEU A O 1
ATOM 775 N N . ASN A 1 91 ? -14.249 1.691 8.153 1.00 58.66 91 ASN A N 1
ATOM 776 C CA . ASN A 1 91 ? -15.711 1.525 8.006 1.00 58.66 91 ASN A CA 1
ATOM 777 C C . ASN A 1 91 ? -16.341 0.612 9.054 1.00 58.66 91 ASN A C 1
ATOM 779 O O . ASN A 1 91 ? -15.781 -0.441 9.341 1.00 58.66 91 ASN A O 1
ATOM 783 N N . ASN A 1 92 ? -17.565 0.962 9.458 1.00 53.44 92 ASN A N 1
ATOM 784 C CA . ASN A 1 92 ? -18.427 0.269 10.416 1.00 53.44 92 ASN A CA 1
ATOM 785 C C . ASN A 1 92 ? -19.787 -0.121 9.784 1.00 53.44 92 ASN A C 1
ATOM 787 O O . ASN A 1 92 ? -20.839 0.239 10.305 1.00 53.44 92 ASN A O 1
ATOM 791 N N . ASN A 1 93 ? -19.808 -0.774 8.612 1.00 49.94 93 ASN A N 1
ATOM 792 C CA . ASN A 1 93 ? -21.082 -1.050 7.913 1.00 49.94 93 ASN A CA 1
ATOM 793 C C . ASN A 1 93 ? -21.320 -2.501 7.470 1.00 49.94 93 ASN A C 1
ATOM 795 O O . ASN A 1 93 ? -22.251 -2.741 6.713 1.00 49.94 93 ASN A O 1
ATOM 799 N N . ASN A 1 94 ? -20.525 -3.472 7.940 1.00 51.88 94 ASN A N 1
ATOM 800 C CA . ASN A 1 94 ? -20.678 -4.879 7.527 1.00 51.88 94 ASN A CA 1
ATOM 801 C C . ASN A 1 94 ? -20.848 -5.896 8.673 1.00 51.88 94 ASN A C 1
ATOM 803 O O . ASN A 1 94 ? -20.742 -7.094 8.416 1.00 51.88 94 ASN A O 1
ATOM 807 N N . GLY A 1 95 ? -21.100 -5.461 9.917 1.00 51.94 95 GLY A N 1
ATOM 808 C CA . GLY A 1 95 ? -21.513 -6.311 11.058 1.00 51.94 95 GLY A CA 1
ATOM 809 C C . GLY A 1 95 ? -20.571 -7.457 11.466 1.00 51.94 95 GLY A C 1
ATOM 810 O O . GLY A 1 95 ? -20.895 -8.236 12.352 1.00 51.94 95 GLY A O 1
ATOM 811 N N . LYS A 1 96 ? -19.429 -7.623 10.786 1.00 62.22 96 LYS A N 1
ATOM 812 C CA . LYS A 1 96 ? -18.426 -8.664 11.064 1.00 62.22 96 LYS A CA 1
ATOM 813 C C . LYS A 1 96 ? -17.138 -8.084 11.639 1.00 62.22 96 LYS A C 1
ATOM 815 O O . LYS A 1 96 ? -16.455 -8.763 12.398 1.00 62.22 96 LYS A O 1
ATOM 820 N N . TYR A 1 97 ? -16.801 -6.857 11.245 1.00 62.81 97 TYR A N 1
ATOM 821 C CA . TYR A 1 97 ? -15.668 -6.104 11.769 1.00 62.81 97 TYR A CA 1
ATOM 822 C C . TYR A 1 97 ? -16.134 -4.679 12.041 1.00 62.81 97 TYR A C 1
ATOM 824 O O . TYR A 1 97 ? -16.688 -4.064 11.123 1.00 62.81 97 TYR A O 1
ATOM 832 N N . PRO A 1 98 ? -15.915 -4.158 13.257 1.00 63.06 98 PRO A N 1
ATOM 833 C CA . PRO A 1 98 ? -16.318 -2.800 13.594 1.00 63.06 98 PRO A CA 1
ATOM 834 C C . PRO A 1 98 ? -15.525 -1.773 12.776 1.00 63.06 98 PRO A C 1
ATOM 836 O O . PRO A 1 98 ? -16.062 -0.721 12.444 1.00 63.06 98 PRO A O 1
ATOM 839 N N . TYR A 1 99 ? -14.283 -2.108 12.392 1.00 71.06 99 TYR A N 1
ATOM 840 C CA . TYR A 1 99 ? -13.412 -1.272 11.568 1.00 71.06 99 TYR A CA 1
ATOM 841 C C . TYR A 1 99 ? -12.562 -2.109 10.609 1.00 71.06 99 TYR A C 1
ATOM 843 O O . TYR A 1 99 ? -12.153 -3.229 10.918 1.00 71.06 99 TYR A O 1
ATOM 851 N N . ILE A 1 100 ? -12.276 -1.546 9.434 1.00 76.25 100 ILE A N 1
ATOM 852 C CA . ILE A 1 100 ? -11.374 -2.124 8.433 1.00 76.25 100 ILE A CA 1
ATOM 853 C C . ILE A 1 100 ? -10.321 -1.086 8.102 1.00 76.25 100 ILE A C 1
ATOM 855 O O . ILE A 1 100 ? -10.708 -0.034 7.631 1.00 76.25 100 ILE A O 1
ATOM 859 N N . PHE A 1 101 ? -9.036 -1.381 8.275 1.00 79.88 101 PHE A N 1
ATOM 860 C CA . PHE A 1 101 ? -7.941 -0.504 7.855 1.00 79.88 101 PHE A CA 1
ATOM 861 C C . PHE A 1 101 ? -7.496 -0.888 6.444 1.00 79.88 101 PHE A C 1
ATOM 863 O O . PHE A 1 101 ? -6.946 -1.973 6.245 1.00 79.88 101 PHE A O 1
ATOM 870 N N . GLY A 1 102 ? -7.762 -0.033 5.456 1.00 81.75 102 GLY A N 1
ATOM 871 C CA . GLY A 1 102 ? -7.465 -0.324 4.047 1.00 81.75 102 GLY A CA 1
ATOM 872 C C . GLY A 1 102 ? -6.559 0.700 3.376 1.00 81.75 102 GLY A C 1
ATOM 873 O O . GLY A 1 102 ? -6.685 1.884 3.655 1.00 81.75 102 GLY A O 1
ATOM 874 N N . PHE A 1 103 ? -5.682 0.256 2.474 1.00 83.19 103 PHE A N 1
ATOM 875 C CA . PHE A 1 103 ? -4.829 1.110 1.640 1.00 83.19 103 PHE A CA 1
ATOM 876 C C . PHE A 1 103 ? -4.576 0.483 0.264 1.00 83.19 103 PHE A C 1
ATOM 878 O O . PHE A 1 103 ? -4.723 -0.723 0.065 1.00 83.19 103 PHE A O 1
ATOM 885 N N . LYS A 1 104 ? -4.177 1.311 -0.703 1.00 85.56 104 LYS A N 1
ATOM 886 C CA . LYS A 1 104 ? -3.798 0.863 -2.045 1.00 85.56 104 LYS A CA 1
ATOM 887 C C . LYS A 1 104 ? -2.383 0.277 -2.058 1.00 85.56 104 LYS A C 1
ATOM 889 O O . LYS A 1 104 ? -1.497 0.795 -1.386 1.00 85.56 104 LYS A O 1
ATOM 894 N N . LEU A 1 105 ? -2.184 -0.777 -2.840 1.00 87.56 105 LEU A N 1
ATOM 895 C CA . LEU A 1 105 ? -0.870 -1.335 -3.137 1.00 87.56 105 LEU A CA 1
ATOM 896 C C . LEU A 1 105 ? -0.273 -0.603 -4.342 1.00 87.56 105 LEU A C 1
ATOM 898 O O . LEU A 1 105 ? -0.895 -0.491 -5.400 1.00 87.56 105 LEU A O 1
ATOM 902 N N . GLU A 1 106 ? 0.926 -0.064 -4.162 1.00 90.81 106 GLU A N 1
ATOM 903 C CA . GLU A 1 106 ? 1.649 0.703 -5.175 1.00 90.81 106 GLU A CA 1
ATOM 904 C C . GLU A 1 106 ? 2.634 -0.162 -5.973 1.00 90.81 106 GLU A C 1
ATOM 906 O O . GLU A 1 106 ? 3.002 0.207 -7.090 1.00 90.81 106 GLU A O 1
ATOM 911 N N . SER A 1 107 ? 3.049 -1.309 -5.431 1.00 93.50 107 SER A N 1
ATOM 912 C CA . SER A 1 107 ? 3.918 -2.273 -6.111 1.00 93.50 10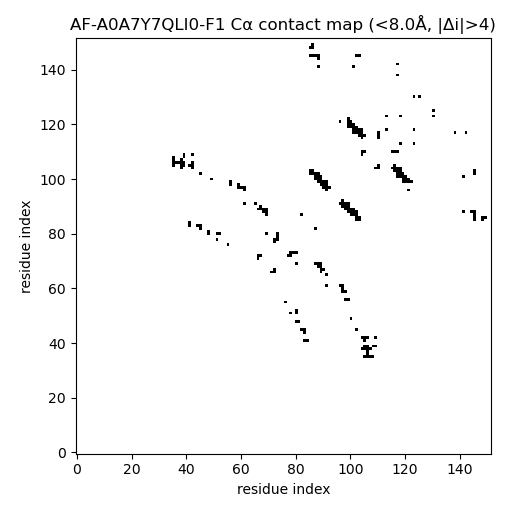7 SER A CA 1
ATOM 913 C C . SER A 1 107 ? 3.137 -3.371 -6.828 1.00 93.50 107 SER A C 1
ATOM 915 O O . SER A 1 107 ? 2.119 -3.877 -6.341 1.00 93.50 107 SER A O 1
ATOM 917 N N . LEU A 1 108 ? 3.663 -3.811 -7.971 1.00 91.62 108 LEU A N 1
ATOM 918 C CA . LEU A 1 108 ? 3.182 -5.018 -8.639 1.00 91.62 108 LEU A CA 1
ATOM 919 C C . LEU A 1 108 ? 3.491 -6.267 -7.812 1.00 91.62 108 LEU A C 1
ATOM 921 O O . LEU A 1 108 ? 2.695 -7.201 -7.814 1.00 91.62 108 LEU A O 1
ATOM 925 N N . PHE A 1 109 ? 4.607 -6.279 -7.079 1.00 91.00 109 PHE A N 1
ATOM 926 C CA . PHE A 1 109 ? 5.001 -7.380 -6.206 1.00 91.00 109 PHE A CA 1
ATOM 927 C C . PHE A 1 109 ? 3.935 -7.704 -5.152 1.00 91.00 109 PHE A C 1
ATOM 929 O O . PHE A 1 109 ? 3.453 -8.838 -5.099 1.00 91.00 109 PHE A O 1
ATOM 936 N N . TYR A 1 110 ? 3.525 -6.727 -4.335 1.00 87.94 110 TYR A N 1
ATOM 937 C CA . TYR A 1 110 ? 2.486 -6.971 -3.334 1.00 87.94 110 TYR A CA 1
ATOM 938 C C . TYR A 1 110 ? 1.125 -7.187 -3.986 1.00 87.94 110 TYR A C 1
ATOM 940 O O . TYR A 1 110 ? 0.371 -8.048 -3.531 1.00 87.94 110 TYR A O 1
ATOM 948 N N . SER A 1 111 ? 0.833 -6.482 -5.082 1.00 87.00 111 SER A N 1
ATOM 949 C CA . SER A 1 111 ? -0.429 -6.684 -5.795 1.00 87.00 111 SER A CA 1
ATOM 950 C C . SER A 1 111 ? -0.574 -8.118 -6.315 1.00 87.00 111 SER A C 1
ATOM 952 O O . SER A 1 111 ? -1.644 -8.717 -6.215 1.00 87.00 111 SER A O 1
ATOM 954 N N . TYR A 1 112 ? 0.522 -8.713 -6.794 1.00 86.56 112 TYR A N 1
ATOM 955 C CA . TYR A 1 112 ? 0.585 -10.115 -7.200 1.00 86.56 112 TYR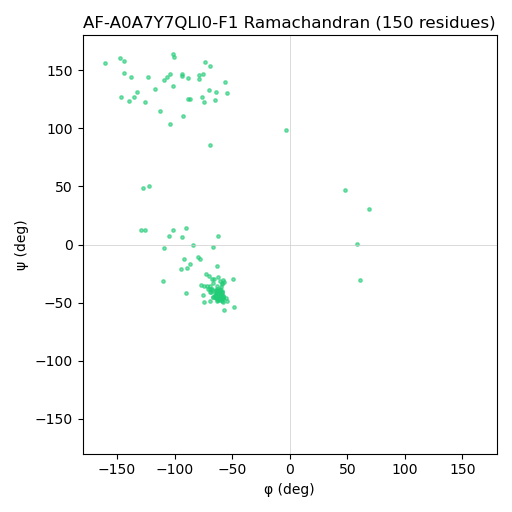 A CA 1
ATOM 956 C C . TYR A 1 112 ? 0.419 -11.075 -6.014 1.00 86.56 112 TYR A C 1
ATOM 958 O O . TYR A 1 112 ? -0.364 -12.016 -6.105 1.00 86.56 112 TYR A O 1
ATOM 966 N N . ILE A 1 113 ? 1.106 -10.825 -4.892 1.00 84.81 113 ILE A N 1
ATOM 967 C CA . ILE A 1 113 ? 1.004 -11.661 -3.680 1.00 84.81 113 ILE A CA 1
ATOM 968 C C . ILE A 1 113 ? -0.437 -11.737 -3.172 1.00 84.81 113 ILE A C 1
ATOM 970 O O . ILE A 1 113 ? -0.909 -12.813 -2.801 1.00 84.81 113 ILE A O 1
ATOM 974 N N . TYR A 1 114 ? -1.133 -10.601 -3.142 1.00 81.62 114 TYR A N 1
ATOM 975 C CA . TYR A 1 114 ? -2.486 -10.529 -2.598 1.00 81.62 114 TYR A CA 1
ATOM 976 C C . TYR A 1 114 ? -3.584 -10.746 -3.648 1.00 81.62 114 TYR A C 1
ATOM 978 O O . TYR A 1 114 ? -4.732 -10.981 -3.267 1.00 81.62 114 TYR A O 1
ATOM 986 N N . GLY A 1 115 ? -3.246 -10.715 -4.942 1.00 81.62 115 GLY A N 1
ATOM 987 C CA . GLY A 1 115 ? -4.195 -10.851 -6.051 1.00 81.62 115 GLY A CA 1
ATOM 988 C C . GLY A 1 115 ? -5.138 -9.652 -6.198 1.00 81.62 115 GLY A C 1
ATOM 989 O O . GLY A 1 115 ? -6.288 -9.818 -6.585 1.00 81.62 115 GLY A O 1
ATOM 990 N N . THR A 1 116 ? -4.686 -8.455 -5.823 1.00 81.50 116 THR A N 1
ATOM 991 C CA . THR A 1 116 ? -5.496 -7.230 -5.702 1.00 81.50 116 THR A CA 1
ATOM 992 C C . THR A 1 116 ? -4.581 -6.010 -5.732 1.00 81.50 116 THR A C 1
ATOM 994 O O . THR A 1 116 ? -3.430 -6.111 -5.336 1.00 81.50 116 THR A O 1
ATOM 997 N N . ASN A 1 117 ? -5.085 -4.837 -6.114 1.00 83.12 117 ASN A N 1
ATOM 998 C CA . ASN A 1 117 ? -4.349 -3.572 -5.959 1.00 83.12 117 ASN A CA 1
ATOM 999 C C . ASN A 1 117 ? -4.697 -2.844 -4.647 1.00 83.12 117 ASN A C 1
ATOM 1001 O O . ASN A 1 117 ? -4.301 -1.699 -4.445 1.00 83.12 117 ASN A O 1
ATOM 1005 N N . LEU A 1 118 ? -5.488 -3.470 -3.774 1.00 83.19 118 LEU A N 1
ATOM 1006 C CA . LEU A 1 118 ? -5.973 -2.914 -2.511 1.00 83.19 118 LEU A CA 1
ATOM 1007 C C . LEU A 1 118 ? -5.765 -3.930 -1.393 1.00 83.19 118 LEU A C 1
ATOM 1009 O O . LEU A 1 118 ? -6.188 -5.077 -1.519 1.00 83.19 118 LEU A O 1
ATOM 1013 N N . TYR A 1 119 ? -5.187 -3.496 -0.282 1.00 84.25 119 TYR A N 1
ATOM 1014 C CA . TYR A 1 119 ? -5.073 -4.290 0.932 1.00 84.25 119 TYR A CA 1
ATOM 1015 C C . TYR A 1 119 ? -6.045 -3.766 1.997 1.00 84.25 119 TYR A C 1
ATOM 1017 O O . TYR A 1 119 ? -6.275 -2.563 2.113 1.00 84.25 119 TYR A O 1
ATOM 1025 N N . SER A 1 120 ? -6.615 -4.675 2.787 1.00 82.19 120 SER A N 1
ATOM 1026 C CA . SER A 1 120 ? -7.542 -4.350 3.873 1.00 82.19 120 SER A CA 1
ATOM 1027 C C . SER A 1 120 ? -7.399 -5.317 5.049 1.00 82.19 120 SER A C 1
ATOM 1029 O O . SER A 1 120 ? -7.552 -6.530 4.880 1.00 82.19 120 SER A O 1
ATOM 1031 N N . TYR A 1 121 ? -7.196 -4.789 6.250 1.00 83.19 121 TYR A N 1
ATOM 1032 C CA . TYR A 1 121 ? -7.170 -5.542 7.501 1.00 83.19 121 TYR A CA 1
ATOM 1033 C C . TYR A 1 121 ? -8.496 -5.383 8.262 1.00 83.19 121 TYR A C 1
ATOM 1035 O O . TYR A 1 121 ? -8.975 -4.255 8.352 1.00 83.19 121 TYR A O 1
ATOM 1043 N N . PRO A 1 122 ? -9.089 -6.453 8.830 1.00 75.00 122 PRO A N 1
ATOM 1044 C CA . PRO A 1 122 ? -8.552 -7.818 8.940 1.00 75.00 122 PRO A CA 1
ATOM 1045 C C . PRO A 1 122 ? -8.901 -8.742 7.760 1.00 75.00 122 PRO A C 1
ATOM 1047 O O . PRO A 1 122 ? -8.779 -9.960 7.873 1.00 75.00 122 PRO A O 1
ATOM 1050 N N . GLY A 1 123 ? -9.376 -8.212 6.629 1.00 72.81 123 GLY A N 1
ATOM 1051 C CA . GLY A 1 123 ? -9.842 -9.017 5.490 1.00 72.81 123 GLY A CA 1
ATOM 1052 C C . GLY A 1 123 ? -8.791 -9.981 4.921 1.00 72.81 123 GLY A C 1
ATOM 1053 O O . GLY A 1 123 ? -9.079 -11.165 4.758 1.00 72.81 123 GLY A O 1
ATOM 1054 N N . TYR A 1 124 ? -7.574 -9.496 4.648 1.00 70.94 124 TYR A N 1
ATOM 1055 C CA . TYR A 1 124 ? -6.503 -10.292 4.023 1.00 70.94 124 TYR A CA 1
ATOM 1056 C C . TYR A 1 124 ? -5.644 -11.100 5.005 1.00 70.94 124 TYR A C 1
ATOM 1058 O O . TYR A 1 124 ? -4.998 -12.053 4.576 1.00 70.94 124 TYR A O 1
ATOM 1066 N N . ASP A 1 125 ? -5.687 -10.779 6.300 1.00 72.56 125 ASP A N 1
ATOM 1067 C CA . ASP A 1 125 ? -4.948 -11.502 7.350 1.00 72.56 125 ASP A CA 1
ATOM 1068 C C . ASP A 1 125 ? -5.697 -12.748 7.854 1.00 72.56 125 ASP A C 1
ATOM 1070 O O . ASP A 1 125 ? -5.209 -13.493 8.703 1.00 72.56 125 ASP A O 1
ATOM 1074 N N . GLN A 1 126 ? -6.887 -13.019 7.312 1.00 61.44 126 GLN A N 1
ATOM 1075 C CA . GLN A 1 126 ? -7.637 -14.228 7.626 1.00 61.44 126 GLN A CA 1
ATOM 1076 C C . GLN A 1 126 ? -7.107 -15.456 6.875 1.00 61.44 126 GLN A C 1
ATOM 1078 O O . GLN A 1 126 ? -6.712 -15.359 5.709 1.00 61.44 126 GLN A O 1
ATOM 1083 N N . PRO A 1 127 ? -7.163 -16.650 7.497 1.00 52.62 127 PRO A N 1
ATOM 1084 C CA . PRO A 1 127 ? -6.782 -17.889 6.832 1.00 52.62 127 PRO A CA 1
ATOM 1085 C C . PRO A 1 127 ? -7.595 -18.094 5.547 1.00 52.62 127 PRO A C 1
ATOM 1087 O O . PRO A 1 127 ? -8.803 -17.855 5.519 1.00 52.62 127 PRO A O 1
ATOM 1090 N N . ILE A 1 128 ? -6.924 -18.582 4.497 1.00 48.06 128 ILE A N 1
ATOM 1091 C CA . ILE A 1 128 ? -7.413 -18.704 3.105 1.00 48.06 128 ILE A CA 1
ATOM 1092 C C . ILE A 1 128 ? -8.803 -19.363 3.000 1.00 48.06 128 ILE A C 1
ATOM 1094 O O . ILE A 1 128 ? -9.591 -19.001 2.133 1.00 48.06 128 ILE A O 1
ATOM 1098 N N . ILE A 1 129 ? -9.143 -20.255 3.933 1.00 41.53 129 ILE A N 1
ATOM 1099 C CA . ILE A 1 129 ? -10.426 -20.974 4.023 1.00 41.53 129 ILE A CA 1
ATOM 1100 C C . ILE A 1 129 ? -11.627 -20.019 4.247 1.00 41.53 129 ILE A C 1
ATOM 1102 O O . ILE A 1 129 ? -12.767 -20.387 3.981 1.00 41.53 129 ILE A O 1
ATOM 1106 N N . LYS A 1 130 ? -11.395 -18.775 4.696 1.00 44.56 130 LYS A N 1
ATOM 1107 C CA . LYS A 1 130 ? -12.421 -17.737 4.924 1.00 44.56 130 LYS A CA 1
ATOM 1108 C C . LYS A 1 130 ? -12.464 -16.633 3.857 1.00 44.56 130 LYS A C 1
ATOM 1110 O O . LYS A 1 130 ? -13.212 -15.671 4.047 1.00 44.56 130 LYS A O 1
ATOM 1115 N N . LYS A 1 131 ? -11.708 -16.738 2.753 1.00 47.59 131 LYS A N 1
ATOM 1116 C CA . LYS A 1 131 ? -11.803 -15.784 1.631 1.00 47.59 131 LYS A CA 1
ATOM 1117 C C . LYS A 1 131 ? -13.151 -15.969 0.920 1.00 47.59 131 LYS A C 1
ATOM 1119 O O . LYS A 1 131 ? -13.277 -16.757 -0.009 1.00 47.59 131 LYS A O 1
ATOM 1124 N N . LEU A 1 132 ? -14.190 -15.307 1.431 1.00 42.19 132 LEU A N 1
ATOM 1125 C CA . LEU A 1 132 ? -15.519 -15.289 0.823 1.00 42.19 132 LEU A CA 1
ATOM 1126 C C . LEU A 1 132 ? -15.504 -14.488 -0.494 1.00 42.19 132 LEU A C 1
ATOM 1128 O O . LEU A 1 132 ? -14.771 -13.504 -0.588 1.00 42.19 132 LEU A O 1
ATOM 1132 N N . PRO A 1 133 ? -16.425 -14.788 -1.429 1.00 43.41 133 PRO A N 1
ATOM 1133 C CA . PRO A 1 133 ? -16.721 -13.974 -2.618 1.00 43.41 133 PRO A CA 1
ATOM 1134 C C . PRO A 1 133 ? -17.249 -12.552 -2.312 1.00 43.41 133 PRO A C 1
ATOM 1136 O O . PRO A 1 133 ? -17.612 -11.815 -3.218 1.00 43.41 133 PRO A O 1
ATOM 1139 N N . LEU A 1 134 ? -17.250 -12.128 -1.040 1.00 46.88 134 LEU A N 1
ATOM 1140 C CA . LEU A 1 134 ? -17.502 -10.751 -0.588 1.00 46.88 134 LEU A CA 1
ATOM 1141 C C . LEU A 1 134 ? -16.405 -9.753 -1.008 1.00 46.88 134 LEU A C 1
ATOM 1143 O O . LEU A 1 134 ? -16.500 -8.572 -0.675 1.00 46.88 134 LEU A O 1
ATOM 1147 N N . GLN A 1 135 ? -15.351 -10.220 -1.682 1.00 54.03 135 GLN A N 1
ATOM 1148 C CA . GLN A 1 135 ? -14.242 -9.386 -2.126 1.00 54.03 135 GLN A CA 1
ATOM 1149 C C . GLN A 1 135 ? -14.689 -8.331 -3.144 1.00 54.03 135 GLN A C 1
ATOM 1151 O O . GLN A 1 135 ? -14.235 -7.203 -3.021 1.00 54.03 135 GLN A O 1
ATOM 1156 N N . ASP A 1 136 ? -15.635 -8.622 -4.040 1.00 48.81 136 ASP A N 1
ATOM 1157 C CA . ASP A 1 136 ? -15.954 -7.721 -5.160 1.00 48.81 136 ASP A CA 1
ATOM 1158 C C . ASP A 1 136 ? -16.759 -6.472 -4.750 1.00 48.81 136 ASP A C 1
ATOM 1160 O O . ASP A 1 136 ? -16.422 -5.357 -5.147 1.00 48.81 136 ASP A O 1
ATOM 1164 N N . SER A 1 137 ? -17.780 -6.609 -3.895 1.00 52.72 137 SER A N 1
ATOM 1165 C CA . SER A 1 137 ? -18.617 -5.468 -3.473 1.00 52.72 137 SER A CA 1
ATOM 1166 C C . SER A 1 137 ? -17.912 -4.542 -2.483 1.00 52.72 137 SER A C 1
ATOM 1168 O O . SER A 1 137 ? -18.062 -3.321 -2.542 1.00 52.72 137 SER A O 1
ATOM 1170 N N . LEU A 1 138 ? -17.099 -5.113 -1.590 1.00 54.78 138 LEU A N 1
ATOM 1171 C CA . LEU A 1 138 ? -16.191 -4.335 -0.759 1.00 54.78 138 LEU A CA 1
ATOM 1172 C C . LEU A 1 138 ? -15.163 -3.636 -1.655 1.00 54.78 138 LEU A C 1
ATOM 1174 O O . LEU A 1 138 ? -14.958 -2.439 -1.490 1.00 54.78 138 LEU A O 1
ATOM 1178 N N . TYR A 1 139 ? -14.572 -4.333 -2.630 1.00 55.22 139 TYR A N 1
ATOM 1179 C CA . TYR A 1 139 ? -13.568 -3.782 -3.543 1.00 55.22 139 TYR A CA 1
ATOM 1180 C C . TYR A 1 139 ? -14.067 -2.567 -4.335 1.00 55.22 139 TYR A C 1
ATOM 1182 O O . TYR A 1 139 ? -13.366 -1.558 -4.359 1.00 55.22 139 TYR A O 1
ATOM 1190 N N . GLU A 1 140 ? -15.272 -2.599 -4.916 1.00 54.88 140 GLU A N 1
ATOM 1191 C CA . GLU A 1 140 ? -15.843 -1.435 -5.622 1.00 54.88 140 GLU A CA 1
ATOM 1192 C C . GLU A 1 140 ? -16.071 -0.234 -4.691 1.00 54.88 140 GLU A C 1
ATOM 1194 O O . GLU A 1 140 ? -15.751 0.907 -5.036 1.00 54.88 140 GLU A O 1
ATOM 1199 N N . TYR A 1 141 ? -16.556 -0.486 -3.475 1.00 56.81 141 TYR A N 1
ATOM 1200 C CA . TYR A 1 141 ? -16.777 0.553 -2.473 1.00 56.81 141 TYR A CA 1
ATOM 1201 C C . TYR A 1 141 ? -15.453 1.141 -1.941 1.00 56.81 141 TYR A C 1
ATOM 1203 O O . TYR A 1 141 ? -15.308 2.359 -1.830 1.00 56.81 141 TYR A O 1
ATOM 1211 N N . PHE A 1 142 ? -14.440 0.300 -1.697 1.00 58.38 142 PHE A N 1
ATOM 1212 C CA . PHE A 1 142 ? -13.084 0.725 -1.330 1.00 58.38 142 PHE A CA 1
ATOM 1213 C C . PHE A 1 142 ? -12.409 1.507 -2.459 1.00 58.38 142 PHE A C 1
ATOM 1215 O O . PHE A 1 142 ? -11.737 2.502 -2.190 1.00 58.38 142 PHE A O 1
ATOM 1222 N N . TYR A 1 143 ? -12.593 1.086 -3.714 1.00 54.97 143 TYR A N 1
ATOM 1223 C CA . TYR A 1 143 ? -12.002 1.737 -4.878 1.00 54.97 143 TYR A CA 1
ATOM 1224 C C . TYR A 1 143 ? -12.454 3.194 -4.986 1.00 54.97 143 TYR A C 1
ATOM 1226 O O . TYR A 1 143 ? -11.606 4.065 -5.157 1.00 54.97 143 TYR A O 1
ATOM 1234 N N . LEU A 1 144 ? -13.747 3.487 -4.808 1.00 54.62 144 LEU A N 1
ATOM 1235 C CA . LEU A 1 144 ? -14.298 4.850 -4.876 1.00 54.62 144 LEU A CA 1
ATOM 1236 C C . LEU A 1 144 ? -13.839 5.767 -3.730 1.00 54.62 144 LEU A C 1
ATOM 1238 O O . LEU A 1 144 ? -13.732 6.979 -3.920 1.00 54.62 144 LEU A O 1
ATOM 1242 N N . ILE A 1 145 ? -13.560 5.205 -2.550 1.00 57.06 145 ILE A N 1
ATOM 1243 C CA . ILE A 1 145 ? -13.199 5.987 -1.359 1.00 57.06 145 ILE A CA 1
ATOM 1244 C C . ILE A 1 145 ? -11.686 6.196 -1.258 1.00 57.06 145 ILE A C 1
ATOM 1246 O O . ILE A 1 145 ? -11.240 7.304 -0.982 1.00 57.06 145 ILE A O 1
ATOM 1250 N N . ILE A 1 146 ? -10.879 5.170 -1.542 1.00 54.56 146 ILE A N 1
ATOM 1251 C CA . ILE A 1 146 ? -9.410 5.272 -1.514 1.00 54.56 146 ILE A CA 1
ATOM 1252 C C . ILE A 1 146 ? -8.890 6.139 -2.675 1.00 54.56 146 ILE A C 1
ATOM 1254 O O . ILE A 1 146 ? -7.838 6.765 -2.551 1.00 54.56 146 ILE A O 1
ATOM 1258 N N . SER A 1 147 ? -9.621 6.212 -3.795 1.00 47.56 147 SER A N 1
ATOM 1259 C CA . SER A 1 147 ? -9.250 7.037 -4.955 1.00 47.56 147 SER A CA 1
ATOM 1260 C C . SER A 1 147 ? -9.549 8.535 -4.803 1.00 47.56 147 SER A C 1
ATOM 1262 O O . SER A 1 147 ? -9.017 9.323 -5.585 1.00 47.56 147 SER A O 1
ATOM 1264 N N . ASN A 1 148 ? -10.319 8.951 -3.789 1.00 50.97 148 ASN A N 1
ATOM 1265 C CA . ASN A 1 148 ? -10.491 10.357 -3.420 1.00 50.97 148 ASN A CA 1
ATOM 1266 C C . ASN A 1 148 ? -9.676 10.654 -2.154 1.00 50.97 148 ASN A C 1
ATOM 1268 O O . ASN A 1 148 ? -10.084 10.263 -1.059 1.00 50.97 148 ASN A O 1
ATOM 1272 N N . PRO A 1 149 ? -8.515 11.319 -2.268 1.00 49.53 149 PRO A N 1
ATOM 1273 C CA . PRO A 1 149 ? -7.642 11.526 -1.129 1.00 49.53 149 PRO A CA 1
ATOM 1274 C C . PRO A 1 149 ? -8.333 12.396 -0.076 1.00 49.53 149 PRO A C 1
ATOM 1276 O O . PRO A 1 149 ? -8.905 13.437 -0.394 1.00 49.53 149 PRO A O 1
ATOM 1279 N N . CYS A 1 150 ? -8.265 11.912 1.164 1.00 53.97 150 CYS A N 1
ATOM 1280 C CA . CYS A 1 150 ? -8.359 12.613 2.435 1.00 53.97 150 CYS A CA 1
ATOM 1281 C C . CYS A 1 150 ? -8.493 14.128 2.253 1.00 53.97 150 CYS A C 1
ATOM 1283 O O . CYS A 1 150 ? -7.499 14.827 2.055 1.00 53.97 150 CYS A O 1
ATOM 1285 N N . LYS A 1 151 ? -9.726 14.634 2.325 1.00 47.97 151 LYS A N 1
ATOM 1286 C CA . LYS A 1 151 ? -9.902 16.0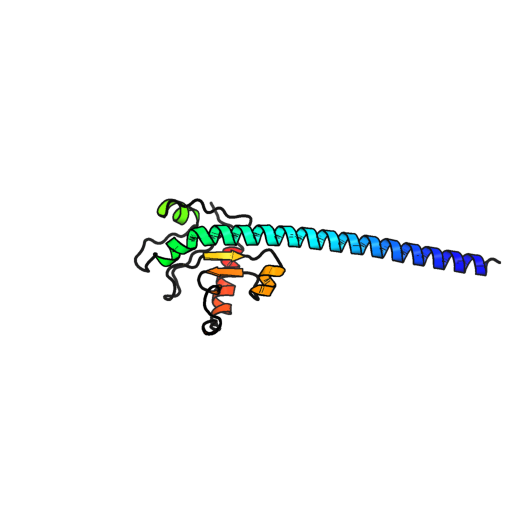22 2.740 1.00 47.97 151 LYS A CA 1
ATOM 1287 C C . LYS A 1 151 ? -9.413 16.083 4.186 1.00 47.97 151 LYS A C 1
ATOM 1289 O O . LYS A 1 151 ? -9.833 15.250 4.988 1.00 47.97 151 LYS A O 1
ATOM 1294 N N . GLU A 1 152 ? -8.456 16.970 4.442 1.00 47.28 152 GLU A N 1
ATOM 1295 C CA . GLU A 1 152 ? -8.015 17.323 5.797 1.00 47.28 152 GLU A CA 1
ATOM 1296 C C . GLU A 1 152 ? -9.198 17.670 6.708 1.00 47.28 152 GLU A C 1
ATOM 1298 O O . GLU A 1 152 ? -10.179 18.267 6.200 1.00 47.28 152 GLU A O 1
#

Radius of gyration: 24.33 Å; Cα contacts (8 Å, |Δi|>4): 130; chains: 1; bounding box: 53×38×78 Å

Secondary structure (DSSP, 8-state):
-HHHHHHHHHHHHHHHHHHHHHHHHHHHHHHHHHHHHHHHHHHHHHHHHHHHHHHHHHH--TTSPP--SHHHHHHHTT-----SSSPPB----SSS-S--EEEE---HHHHHHHTSSEEEETTTTS-GGG--TTHHHHHHHHHHHHTS----

Solvent-accessible surface area (backbone atoms only — not comparable to full-atom values): 8930 Å² total; per-residue (Å²): 112,71,66,65,52,52,54,54,51,53,52,51,51,52,53,50,52,52,50,53,50,52,53,53,51,52,51,54,52,50,52,48,53,52,51,40,55,52,13,44,51,46,38,54,51,52,52,58,40,44,64,69,44,46,71,54,65,73,68,58,52,80,87,52,87,88,57,89,44,60,67,48,46,20,63,78,70,73,48,86,73,72,72,73,101,42,36,68,43,64,48,71,83,70,92,79,46,51,56,33,55,26,39,64,44,63,16,66,69,60,17,61,75,71,73,40,58,62,49,40,39,66,70,70,80,48,65,77,93,68,73,56,88,65,54,59,67,53,46,58,56,48,50,65,51,51,73,50,67,73,79,129

Mean predicted aligned error: 9.63 Å

pLDDT: mean 77.65, std 15.98, range [41.53, 95.25]

Foldseek 3Di:
DVVVVVVVVVVVVVVVVVVVVVVVVVVVVVVVVVQQVVLVVLVVLLVVLVVVCVVVQVVDDLPDDDDQAPVVVCVVVVHDRDHDVWGWGWDCDDVPGNTKTKTARSHPVVCVVQVHRMDIPPQSVDDPVPNDPPCPVVVVVCVVPRVDDDDD

Sequence (152 aa):
MKEKIKDIIKDIIKQIDIKVFKIGFLMLLGLFILRESYGIYIDKYNFEQLEKAKPILETIREEDERFFSLNEFNKIYNQNIKPIKNCYYLNNNNGKYPYIFGFKLESLFYSYIYGTNLYSYPGYDQPIIKKLPLQDSLYEYFYLIISNPCKE